Protein AF-A0A8X7SWM0-F1 (afdb_monomer_lite)

Foldseek 3Di:
DDDDDDDDDDDDDDDDPDDDPDDDDDPPPPPDDPPPPPPPPPVVLVDQPQCPPPPDDNVRSVVVSVVVVVVVVVVVVVVVVCVVVPVVVVVVVVVVVVVVVVVVVVVVVVVVVVVVVVVVVVVVVVVVVVVVVVVVPDDPPPPPDDD

pLDDT: mean 73.46, std 21.77, range [34.53, 98.06]

Radius of gyration: 40.79 Å; chains: 1; bounding box: 104×59×108 Å

Sequence (147 aa):
MSSDGAALLSASSSGRYSHHDAAAGAGAGREDDEIANFDTADEGALSNPYANHPQLSQTEAALLFEYHKLATTMKRIQEISYSLASPTTHTALLHSIRVLERKMGLVLTLFKASVWALLVERQDAAEAEAAAAAASSYIPAQHAGLV

Structure (mmCIF, N/CA/C/O backbone):
data_AF-A0A8X7SWM0-F1
#
_entry.id   AF-A0A8X7SWM0-F1
#
loop_
_atom_site.group_PDB
_atom_site.id
_atom_site.type_symbol
_atom_site.label_atom_id
_atom_site.label_alt_id
_atom_site.label_comp_id
_atom_site.label_asym_id
_atom_site.label_entity_id
_atom_site.label_seq_id
_atom_site.pdbx_PDB_ins_code
_atom_site.Cartn_x
_atom_site.Cartn_y
_atom_site.Cartn_z
_atom_site.occupancy
_atom_site.B_iso_or_equiv
_atom_site.auth_seq_id
_atom_site.auth_comp_id
_atom_site.auth_asym_id
_atom_site.auth_atom_id
_atom_site.pdbx_PDB_model_num
ATOM 1 N N . MET A 1 1 ? -44.445 -13.939 -32.348 1.00 40.28 1 MET A N 1
ATOM 2 C CA . MET A 1 1 ? -43.679 -14.031 -33.609 1.00 40.28 1 MET A CA 1
ATOM 3 C C . MET A 1 1 ? -43.055 -12.661 -33.798 1.00 40.28 1 MET A C 1
ATOM 5 O O . MET A 1 1 ? -43.797 -11.698 -33.890 1.00 40.28 1 MET A O 1
ATOM 9 N N . SER A 1 2 ? -41.793 -12.526 -33.389 1.00 39.53 2 SER A N 1
ATOM 10 C CA . SER A 1 2 ? -40.642 -12.540 -34.315 1.00 39.53 2 SER A CA 1
ATOM 11 C C . SER A 1 2 ? -40.661 -11.286 -35.187 1.00 39.53 2 SER A C 1
ATOM 13 O O . SER A 1 2 ? -41.622 -11.083 -35.916 1.00 39.53 2 SER A O 1
ATOM 15 N N . SER A 1 3 ? -39.730 -10.344 -34.992 1.00 45.59 3 SER A N 1
ATOM 16 C CA . SER A 1 3 ? -38.387 -10.355 -35.618 1.00 45.59 3 SER A CA 1
ATOM 17 C C . SER A 1 3 ? -38.529 -10.476 -37.142 1.00 45.59 3 SER A C 1
ATOM 19 O O . SER A 1 3 ? -39.207 -11.370 -37.623 1.00 45.59 3 SER A O 1
ATOM 21 N N . ASP A 1 4 ? -37.915 -9.688 -38.000 1.00 45.84 4 ASP A N 1
ATOM 22 C CA . ASP A 1 4 ? -36.695 -8.904 -37.924 1.00 45.84 4 ASP A CA 1
ATOM 23 C C . ASP A 1 4 ? -36.580 -8.201 -39.292 1.00 45.84 4 ASP A C 1
ATOM 25 O O . ASP A 1 4 ? -37.264 -8.594 -40.242 1.00 45.84 4 ASP A O 1
ATOM 29 N N . GLY A 1 5 ? -35.651 -7.261 -39.432 1.00 42.66 5 GLY A N 1
ATOM 30 C CA . GLY A 1 5 ? -35.091 -6.949 -40.749 1.00 42.66 5 GLY A CA 1
ATOM 31 C C . GLY A 1 5 ? -35.338 -5.535 -41.259 1.00 42.66 5 GLY A C 1
ATOM 32 O O . GLY A 1 5 ? -36.319 -5.262 -41.939 1.00 42.66 5 GLY A O 1
ATOM 33 N N . ALA A 1 6 ? -34.362 -4.663 -41.013 1.00 45.22 6 ALA A N 1
ATOM 34 C CA . ALA A 1 6 ? -33.541 -4.096 -42.086 1.00 45.22 6 ALA A CA 1
ATOM 35 C C . ALA A 1 6 ? -32.520 -3.131 -41.472 1.00 45.22 6 ALA A C 1
ATOM 37 O O . ALA A 1 6 ? -32.713 -1.919 -41.420 1.00 45.22 6 ALA A O 1
ATOM 38 N N . ALA A 1 7 ? -31.403 -3.691 -41.013 1.00 49.09 7 ALA A N 1
ATOM 39 C CA . ALA A 1 7 ? -30.161 -2.945 -40.966 1.00 49.09 7 ALA A CA 1
ATOM 40 C C . ALA A 1 7 ? -29.705 -2.710 -42.409 1.00 49.09 7 ALA A C 1
ATOM 42 O O . ALA A 1 7 ? -29.437 -3.680 -43.110 1.00 49.09 7 ALA A O 1
ATOM 43 N N . LEU A 1 8 ? -29.572 -1.454 -42.834 1.00 46.16 8 LEU A N 1
ATOM 44 C CA . LEU A 1 8 ? -28.585 -1.084 -43.843 1.00 46.16 8 LEU A CA 1
ATOM 45 C C . LEU A 1 8 ? -27.952 0.266 -43.507 1.00 46.16 8 LEU A C 1
ATOM 47 O O . LEU A 1 8 ? -28.588 1.214 -43.056 1.00 46.16 8 LEU A O 1
ATOM 51 N N . LEU A 1 9 ? -26.641 0.244 -43.692 1.00 44.88 9 LEU A N 1
ATOM 52 C CA . LEU A 1 9 ? -25.610 1.185 -43.316 1.00 44.88 9 LEU A CA 1
ATOM 53 C C . LEU A 1 9 ? -25.790 2.577 -43.938 1.00 44.88 9 LEU A C 1
ATOM 55 O O . LEU A 1 9 ? -26.084 2.701 -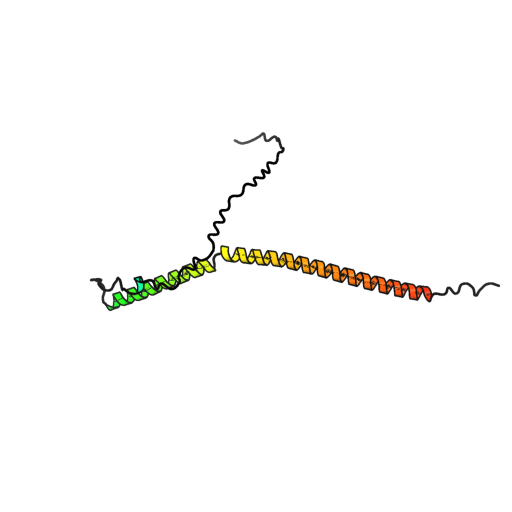45.122 1.00 44.88 9 LEU A O 1
ATOM 59 N N . SER A 1 10 ? -25.362 3.601 -43.201 1.00 41.50 10 SER A N 1
ATOM 60 C CA . SER A 1 10 ? -24.477 4.610 -43.785 1.00 41.50 10 SER A CA 1
ATOM 61 C C . SER A 1 10 ? -23.476 5.072 -42.739 1.00 41.50 10 SER A C 1
ATOM 63 O O . SER A 1 10 ? -23.818 5.699 -41.739 1.00 41.50 10 SER A O 1
ATOM 65 N N . ALA A 1 11 ? -22.222 4.724 -42.992 1.00 42.91 11 ALA A N 1
ATOM 66 C CA . ALA A 1 11 ? -21.065 5.285 -42.333 1.00 42.91 11 ALA A CA 1
ATOM 67 C C . ALA A 1 11 ? -20.892 6.771 -42.694 1.00 42.91 11 ALA A C 1
ATOM 69 O O . ALA A 1 11 ? -21.376 7.232 -43.726 1.00 42.91 11 ALA A O 1
ATOM 70 N N . SER A 1 12 ? -20.086 7.451 -41.878 1.00 34.53 12 SER A N 1
ATOM 71 C CA . SER A 1 12 ? -18.970 8.304 -42.311 1.00 34.53 12 SER A CA 1
ATOM 72 C C . SER A 1 12 ? -18.958 9.704 -41.702 1.00 34.53 12 SER A C 1
ATOM 74 O O . SER A 1 12 ? -19.814 10.541 -41.960 1.00 34.53 12 SER A O 1
ATOM 76 N N . SER A 1 13 ? -17.853 9.932 -40.985 1.00 42.75 13 SER A N 1
ATOM 77 C CA . SER A 1 13 ? -17.074 11.170 -40.910 1.00 42.75 13 SER A CA 1
ATOM 78 C C . SER A 1 13 ? -17.758 12.434 -40.395 1.00 42.75 13 SER A C 1
ATOM 80 O O . SER A 1 13 ? -18.522 13.081 -41.098 1.00 42.75 13 SER A O 1
ATOM 82 N N . SER A 1 14 ? -17.285 12.931 -39.256 1.00 38.66 14 SER A N 1
ATOM 83 C CA . SER A 1 14 ? -16.334 14.050 -39.294 1.00 38.66 14 SER A CA 1
ATOM 84 C C . SER A 1 14 ? -15.928 14.419 -37.874 1.00 38.66 14 SER A C 1
ATOM 86 O O . SER A 1 14 ? -16.773 14.624 -37.003 1.00 38.66 14 SER A O 1
ATOM 88 N N . GLY A 1 15 ? -14.617 14.497 -37.655 1.00 42.97 15 GLY A N 1
ATOM 89 C CA . GLY A 1 15 ? -14.026 14.904 -36.393 1.00 42.97 15 GLY A CA 1
ATOM 90 C C . GLY A 1 15 ? -14.492 16.288 -35.950 1.00 42.97 15 GLY A C 1
ATOM 91 O O . GLY A 1 15 ? -14.761 17.179 -36.758 1.00 42.97 15 GLY A O 1
ATOM 92 N N . ARG A 1 16 ? -14.555 16.459 -34.632 1.00 35.78 16 ARG A N 1
ATOM 93 C CA . ARG A 1 16 ? -14.683 17.761 -33.987 1.00 35.78 16 ARG A CA 1
ATOM 94 C C . ARG A 1 16 ? -13.730 17.783 -32.795 1.00 35.78 16 ARG A C 1
ATOM 96 O O . ARG A 1 16 ? -14.129 17.635 -31.648 1.00 35.78 16 ARG A O 1
ATOM 103 N N . TYR A 1 17 ? -12.439 17.888 -33.105 1.00 34.84 17 TYR A N 1
ATOM 104 C CA . TYR A 1 17 ? -11.452 18.375 -32.149 1.00 34.84 17 TYR A CA 1
ATOM 105 C C . TYR A 1 17 ? -11.648 19.887 -32.057 1.00 34.84 17 TYR A C 1
ATOM 107 O O . TYR A 1 17 ? -11.220 20.626 -32.940 1.00 34.84 17 TYR A O 1
ATOM 115 N N . SER A 1 18 ? -12.349 20.335 -31.022 1.00 42.78 18 SER A N 1
ATOM 116 C C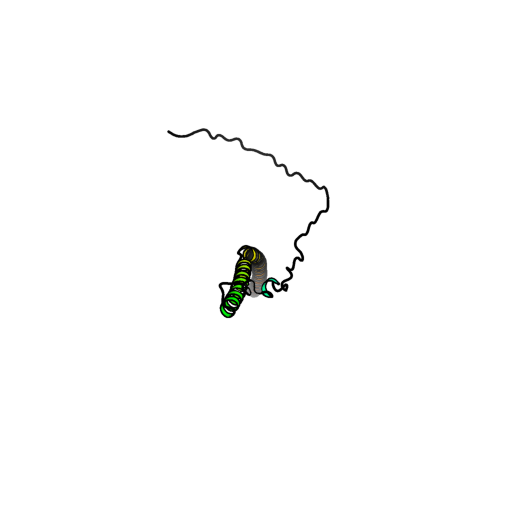A . SER A 1 18 ? -12.404 21.751 -30.674 1.00 42.78 18 SER A CA 1
ATOM 117 C C . SER A 1 18 ? -11.290 22.032 -29.673 1.00 42.78 18 SER A C 1
ATOM 119 O O . SER A 1 18 ? -11.392 21.661 -28.506 1.00 42.78 18 SER A O 1
ATOM 121 N N . HIS A 1 19 ? -10.223 22.674 -30.150 1.00 36.25 19 HIS A N 1
ATOM 122 C CA . HIS A 1 19 ? -9.311 23.438 -29.305 1.00 36.25 19 HIS A CA 1
ATOM 123 C C . HIS A 1 19 ? -10.115 24.588 -28.690 1.00 36.25 19 HIS A C 1
ATOM 125 O O . HIS A 1 19 ? -10.703 25.388 -29.418 1.00 36.25 19 HIS A O 1
ATOM 131 N N . HIS A 1 20 ? -10.132 24.679 -27.366 1.00 36.00 20 HIS A N 1
ATOM 132 C CA . HIS A 1 20 ? -10.422 25.927 -26.677 1.00 36.00 20 HIS A CA 1
ATOM 133 C C . HIS A 1 20 ? -9.311 26.153 -25.660 1.00 36.00 20 HIS A C 1
ATOM 135 O O . HIS A 1 20 ? -9.366 25.676 -24.531 1.00 36.00 20 HIS A O 1
ATOM 141 N N . ASP A 1 21 ? -8.294 26.886 -26.103 1.00 39.06 21 ASP A N 1
ATOM 142 C CA . ASP A 1 21 ? -7.463 27.664 -25.202 1.00 39.06 21 ASP A CA 1
ATOM 143 C C . ASP A 1 21 ? -8.283 28.878 -24.761 1.00 39.06 21 ASP A C 1
ATOM 145 O O . ASP A 1 21 ? -8.573 29.780 -25.547 1.00 39.06 21 ASP A O 1
ATOM 149 N N . ALA A 1 22 ? -8.690 28.877 -23.496 1.00 40.88 22 ALA A N 1
ATOM 150 C CA . ALA A 1 22 ? -9.048 30.079 -22.761 1.00 40.88 22 ALA A CA 1
ATOM 151 C C . ALA A 1 22 ? -8.760 29.820 -21.282 1.00 40.88 22 ALA A C 1
ATOM 153 O O . ALA A 1 22 ? -9.480 29.105 -20.589 1.00 40.88 22 ALA A O 1
ATOM 154 N N . ALA A 1 23 ? -7.641 30.381 -20.837 1.00 43.59 23 ALA A N 1
ATOM 155 C CA . ALA A 1 23 ? -7.179 30.374 -19.467 1.00 43.59 23 ALA A CA 1
ATOM 156 C C . ALA A 1 23 ? -8.225 30.955 -18.501 1.00 43.59 23 ALA A C 1
ATOM 158 O O . ALA A 1 23 ? -8.674 32.087 -18.663 1.00 43.59 23 ALA A O 1
ATOM 159 N N . ALA A 1 24 ? -8.519 30.208 -17.441 1.00 39.62 24 ALA A N 1
ATOM 160 C CA . ALA A 1 24 ? -8.948 30.750 -16.160 1.00 39.62 24 ALA A CA 1
ATOM 161 C C . ALA A 1 24 ? -8.435 29.802 -15.073 1.00 39.62 24 ALA A C 1
ATOM 163 O O . ALA A 1 24 ? -8.904 28.674 -14.931 1.00 39.62 24 ALA A O 1
ATOM 164 N N . GLY A 1 25 ? -7.398 30.242 -14.361 1.00 43.53 25 GLY A N 1
ATOM 165 C CA . GLY A 1 25 ? -6.835 29.516 -13.236 1.00 43.53 25 GLY A CA 1
ATOM 166 C C . GLY A 1 25 ? -7.879 29.325 -12.142 1.00 43.53 25 GLY A C 1
ATOM 167 O O . GLY A 1 25 ? -8.327 30.285 -11.526 1.00 43.53 25 GLY A O 1
ATOM 168 N N . ALA A 1 26 ? -8.229 28.073 -11.890 1.00 39.50 26 ALA A N 1
ATOM 169 C CA . ALA A 1 26 ? -8.837 27.622 -10.650 1.00 39.50 26 ALA A CA 1
ATOM 170 C C . ALA A 1 26 ? -8.306 26.212 -10.381 1.00 39.50 26 ALA A C 1
ATOM 172 O O . ALA A 1 26 ? -9.011 25.214 -10.496 1.00 39.50 26 ALA A O 1
ATOM 173 N N . GLY A 1 27 ? -7.008 26.140 -10.080 1.00 37.34 27 GLY A N 1
ATOM 174 C CA . GLY A 1 27 ? -6.426 24.977 -9.430 1.00 37.34 27 GLY A CA 1
ATOM 175 C C . GLY A 1 27 ? -6.999 24.884 -8.024 1.00 37.34 27 GLY A C 1
ATOM 176 O O . GLY A 1 27 ? -6.388 25.353 -7.072 1.00 37.34 27 GLY A O 1
ATOM 177 N N . ALA A 1 28 ? -8.191 24.310 -7.895 1.00 40.72 28 ALA A N 1
ATOM 178 C CA . ALA A 1 28 ? -8.678 23.806 -6.623 1.00 40.72 28 ALA A CA 1
ATOM 179 C C . ALA A 1 28 ? -8.001 22.451 -6.380 1.00 40.72 28 ALA A C 1
ATOM 181 O O . ALA A 1 28 ? -8.624 21.397 -6.483 1.00 40.72 28 ALA A O 1
ATOM 182 N N . GLY A 1 29 ? -6.695 22.496 -6.104 1.00 39.81 29 GLY A N 1
ATOM 183 C CA . GLY A 1 29 ? -6.019 21.428 -5.385 1.00 39.81 29 GLY A CA 1
ATOM 184 C C . GLY A 1 29 ? -6.651 21.360 -4.001 1.00 39.81 29 GLY A C 1
ATOM 185 O O . GLY A 1 29 ? -6.323 22.150 -3.122 1.00 39.81 29 GLY A O 1
ATOM 186 N N . ARG A 1 30 ? -7.643 20.486 -3.849 1.00 49.53 30 ARG A N 1
ATOM 187 C CA . ARG A 1 30 ? -8.267 20.150 -2.567 1.00 49.53 30 ARG A CA 1
ATOM 188 C C . ARG A 1 30 ? -7.859 18.727 -2.211 1.00 49.53 30 ARG A C 1
ATOM 190 O O . ARG A 1 30 ? -8.707 17.860 -2.052 1.00 49.53 30 ARG A O 1
ATOM 197 N N . GLU A 1 31 ? -6.557 18.487 -2.164 1.00 51.81 31 GLU A N 1
ATOM 198 C CA . GLU A 1 31 ? -5.999 17.174 -1.841 1.00 51.81 31 GLU A CA 1
ATOM 199 C C . GLU A 1 31 ? -4.719 17.289 -1.015 1.00 51.81 31 GLU A C 1
ATOM 201 O O . GLU A 1 31 ? -3.867 16.435 -1.137 1.00 51.81 31 GLU A O 1
ATOM 206 N N . ASP A 1 32 ? -4.572 18.299 -0.155 1.00 45.28 32 ASP A N 1
ATOM 207 C CA . ASP A 1 32 ? -3.483 18.304 0.823 1.00 45.28 32 ASP A CA 1
ATOM 208 C C . ASP A 1 32 ? -3.989 18.859 2.167 1.00 45.28 32 ASP A C 1
ATOM 210 O O . ASP A 1 32 ? -4.608 19.922 2.233 1.00 45.28 32 ASP A O 1
ATOM 214 N N . ASP A 1 33 ? -3.723 18.086 3.222 1.00 47.16 33 ASP A N 1
ATOM 215 C CA . ASP A 1 33 ? -3.722 18.466 4.640 1.00 47.16 33 ASP A CA 1
ATOM 216 C C . ASP A 1 33 ? -5.043 18.575 5.422 1.00 47.16 33 ASP A C 1
ATOM 218 O O . ASP A 1 33 ? -5.166 19.390 6.334 1.00 47.16 33 ASP A O 1
ATOM 222 N N . GLU A 1 34 ? -5.983 17.646 5.223 1.00 48.62 34 GLU A N 1
ATOM 223 C CA . GLU A 1 34 ? -6.823 17.210 6.355 1.00 48.62 34 GLU A CA 1
ATOM 224 C C . GLU A 1 34 ? -6.223 15.937 6.954 1.00 48.62 34 GLU A C 1
ATOM 226 O O . GLU A 1 34 ? -6.750 14.830 6.843 1.00 48.62 34 GLU A O 1
ATOM 231 N N . ILE A 1 35 ? -5.053 16.098 7.578 1.00 49.91 35 ILE A N 1
ATOM 232 C CA . ILE A 1 35 ? -4.537 15.117 8.527 1.00 49.91 35 ILE A CA 1
ATOM 233 C C . ILE A 1 35 ? -5.531 15.146 9.686 1.00 49.91 35 ILE A C 1
ATOM 235 O O . ILE A 1 35 ? -5.436 15.996 10.570 1.00 49.91 35 ILE A O 1
ATOM 239 N N . ALA A 1 36 ? -6.556 14.295 9.611 1.00 55.03 36 ALA A N 1
ATOM 240 C CA . ALA A 1 36 ? -7.586 14.184 10.627 1.00 55.03 36 ALA A CA 1
ATOM 241 C C . ALA A 1 36 ? -6.896 14.082 11.988 1.00 55.03 36 ALA A C 1
ATOM 243 O O . ALA A 1 36 ? -6.173 13.118 12.251 1.00 55.03 36 ALA A O 1
ATOM 244 N N . ASN A 1 37 ? -7.070 15.128 12.797 1.00 50.53 37 ASN A N 1
ATOM 245 C CA . ASN A 1 37 ? -6.524 15.250 14.136 1.00 50.53 37 ASN A CA 1
ATOM 246 C C . ASN A 1 37 ? -6.843 13.963 14.910 1.00 50.53 37 ASN A C 1
ATOM 248 O O . ASN A 1 37 ? -7.984 13.716 15.293 1.00 50.53 37 ASN A O 1
ATOM 252 N N . PHE A 1 38 ? -5.841 13.096 15.054 1.00 52.12 38 PHE A N 1
ATOM 253 C CA . PHE A 1 38 ? -6.027 11.711 15.493 1.00 52.12 38 PHE A CA 1
ATOM 254 C C . PHE A 1 38 ? -6.127 11.590 17.022 1.00 52.12 38 PHE A C 1
ATOM 256 O O . PHE A 1 38 ? -6.345 10.486 17.533 1.00 52.12 38 PHE A O 1
ATOM 263 N N . ASP A 1 39 ? -5.987 12.722 17.723 1.00 49.81 39 ASP A N 1
ATOM 264 C CA . ASP A 1 39 ? -5.786 12.830 19.169 1.00 49.81 39 ASP A CA 1
ATOM 265 C C . ASP A 1 39 ? -6.880 13.618 19.907 1.00 49.81 39 ASP A C 1
ATOM 267 O O . ASP A 1 39 ? -6.666 14.156 20.989 1.00 49.81 39 ASP A O 1
ATOM 271 N N . THR A 1 40 ? -8.102 13.669 19.384 1.00 51.53 40 THR A N 1
ATOM 272 C CA . THR A 1 40 ? -9.232 13.912 20.285 1.00 51.53 40 THR A CA 1
ATOM 273 C C . THR A 1 40 ? -9.702 12.556 20.761 1.00 51.53 40 THR A C 1
ATOM 275 O O . THR A 1 40 ? -10.501 11.891 20.096 1.00 51.53 40 THR A O 1
ATOM 278 N N . ALA A 1 41 ? -9.146 12.115 21.892 1.00 53.59 41 ALA A N 1
ATOM 279 C CA . ALA A 1 41 ? -9.846 11.193 22.768 1.00 53.59 41 ALA A CA 1
ATOM 280 C C . ALA A 1 41 ? -11.312 11.633 22.791 1.00 53.59 41 ALA A C 1
ATOM 282 O O . ALA A 1 41 ? -11.610 12.759 23.180 1.00 53.59 41 ALA A O 1
ATOM 283 N N . ASP A 1 42 ? -12.180 10.788 22.242 1.00 58.69 42 ASP A N 1
ATOM 284 C CA . ASP A 1 42 ? -13.622 10.975 22.234 1.00 58.69 42 ASP A CA 1
ATOM 285 C C . ASP A 1 42 ? -14.039 11.397 23.648 1.00 58.69 42 ASP A C 1
ATOM 287 O O . ASP A 1 42 ? -13.960 10.592 24.572 1.00 58.69 42 ASP A O 1
ATOM 291 N N . GLU A 1 43 ? -14.383 12.671 23.863 1.00 54.22 43 GLU A N 1
ATOM 292 C CA . GLU A 1 43 ? -14.727 13.184 25.199 1.00 54.22 43 GLU A CA 1
ATOM 293 C C . GLU A 1 43 ? -15.969 12.478 25.775 1.00 54.22 43 GLU A C 1
ATOM 295 O O . GLU A 1 43 ? -16.192 12.497 26.988 1.00 54.22 43 GLU A O 1
ATOM 300 N N . GLY A 1 44 ? -16.724 11.749 24.940 1.00 52.84 44 GLY A N 1
ATOM 301 C CA . GLY A 1 44 ? -17.734 10.780 25.372 1.00 52.84 44 GLY A CA 1
ATOM 302 C C . GLY A 1 44 ? -17.181 9.630 26.230 1.00 52.84 44 GLY A C 1
ATOM 303 O O . GLY A 1 44 ? -17.935 8.993 26.963 1.00 52.84 44 GLY A O 1
ATOM 304 N N . ALA A 1 45 ? -15.866 9.399 26.217 1.00 55.25 45 ALA A N 1
ATOM 305 C CA . ALA A 1 45 ? -15.163 8.407 27.028 1.00 55.25 45 ALA A CA 1
ATOM 306 C C . ALA A 1 45 ? -14.763 8.904 28.431 1.00 55.25 45 ALA A C 1
ATOM 308 O O . ALA A 1 45 ? -14.192 8.126 29.199 1.00 55.25 45 ALA A O 1
ATOM 309 N N . LEU A 1 46 ? -15.043 10.164 28.791 1.00 62.56 46 LEU A N 1
ATOM 310 C CA . LEU A 1 46 ? -14.729 10.707 30.122 1.00 62.56 46 LEU A CA 1
ATOM 311 C C . LEU A 1 46 ? -15.910 10.636 31.099 1.00 62.56 46 LEU A C 1
ATOM 313 O O . LEU A 1 46 ? -15.700 10.639 32.311 1.00 62.56 46 LEU A O 1
ATOM 317 N N . SER A 1 47 ? -17.142 10.537 30.593 1.00 78.00 47 SER A N 1
ATOM 318 C CA . SER A 1 47 ? -18.354 10.531 31.415 1.00 78.00 47 SER A CA 1
ATOM 319 C C . SER A 1 47 ? -19.174 9.275 31.163 1.00 78.00 47 SER A C 1
ATOM 321 O O . SER A 1 47 ? -19.626 9.033 30.049 1.00 78.00 47 SER A O 1
ATOM 323 N N . ASN A 1 48 ? -19.369 8.465 32.205 1.00 80.62 48 ASN A N 1
ATOM 324 C CA . ASN A 1 48 ? -20.145 7.234 32.110 1.00 80.62 48 ASN A CA 1
ATOM 325 C C . ASN A 1 48 ? -21.652 7.554 31.972 1.00 80.62 48 ASN A C 1
ATOM 327 O O . ASN A 1 48 ? -22.271 7.960 32.962 1.00 80.62 48 ASN A O 1
ATOM 331 N N . PRO A 1 49 ? -22.286 7.313 30.804 1.00 82.75 49 PRO A N 1
ATOM 332 C CA . PRO A 1 49 ? -23.706 7.605 30.591 1.00 82.75 49 PRO A CA 1
ATOM 333 C C . PRO A 1 49 ? -24.631 6.698 31.419 1.00 82.75 49 PRO A C 1
ATOM 335 O O . PRO A 1 49 ? -25.807 7.008 31.602 1.00 82.75 49 PRO A O 1
ATOM 338 N N . TYR A 1 50 ? -24.106 5.593 31.951 1.00 82.00 50 TYR A N 1
ATOM 339 C CA . TYR A 1 50 ? -24.840 4.630 32.768 1.00 82.00 50 TYR A CA 1
ATOM 340 C C . TYR A 1 50 ? -24.734 4.912 34.276 1.00 82.00 50 TYR A C 1
ATOM 342 O O . TYR A 1 50 ? -25.388 4.230 35.061 1.00 82.00 50 TYR A O 1
ATOM 350 N N . ALA A 1 51 ? -23.960 5.921 34.701 1.00 79.62 51 ALA A N 1
ATOM 351 C CA . ALA A 1 51 ? -23.637 6.166 36.113 1.00 79.62 51 ALA A CA 1
ATOM 352 C C . ALA A 1 51 ? -24.852 6.440 37.022 1.00 79.62 51 ALA A C 1
ATOM 354 O O . ALA A 1 51 ? -24.807 6.110 38.202 1.00 79.62 51 ALA A O 1
ATOM 355 N N . ASN A 1 52 ? -25.933 7.018 36.485 1.00 79.00 52 ASN A N 1
ATOM 356 C CA . ASN A 1 52 ? -27.124 7.416 37.252 1.00 79.00 52 ASN A CA 1
ATOM 357 C C . ASN A 1 52 ? -28.367 6.573 36.921 1.00 79.00 52 ASN A C 1
ATOM 359 O O . ASN A 1 52 ? -29.496 7.015 37.139 1.00 79.00 52 ASN A O 1
ATOM 363 N N . HIS A 1 53 ? -28.193 5.389 36.334 1.00 81.50 53 HIS A N 1
ATOM 364 C CA . HIS A 1 53 ? -29.329 4.603 35.870 1.00 81.50 53 HIS A CA 1
ATOM 365 C C . HIS A 1 53 ? -30.025 3.874 37.042 1.00 81.50 53 HIS A C 1
ATOM 367 O O . HIS A 1 53 ? -29.400 3.041 37.695 1.00 81.50 53 HIS A O 1
ATOM 373 N N . PRO A 1 54 ? -31.329 4.108 37.292 1.00 81.94 54 PRO A N 1
ATOM 374 C CA . PRO A 1 54 ? -32.020 3.654 38.507 1.00 81.94 54 PRO A C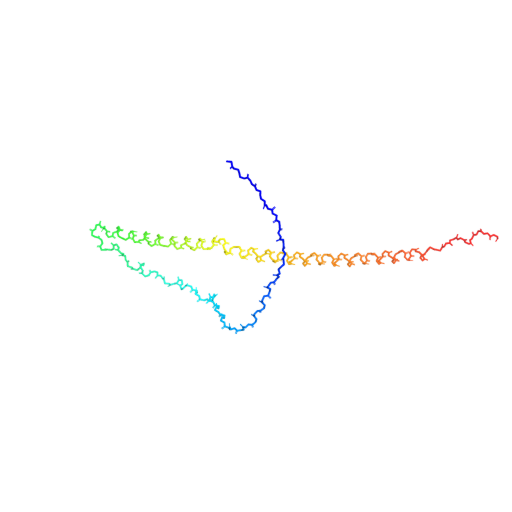A 1
ATOM 375 C C . PRO A 1 54 ? -32.226 2.134 38.605 1.00 81.94 54 PRO A C 1
ATOM 377 O O . PRO A 1 54 ? -32.622 1.637 39.654 1.00 81.94 54 PRO A O 1
ATOM 380 N N . GLN A 1 55 ? -31.992 1.397 37.517 1.00 85.69 55 GLN A N 1
ATOM 381 C CA . GLN A 1 55 ? -32.129 -0.065 37.458 1.00 85.69 55 GLN A CA 1
ATOM 382 C C . GLN A 1 55 ? -30.786 -0.808 37.408 1.00 85.69 55 GLN A C 1
ATOM 384 O O . GLN A 1 55 ? -30.789 -2.031 37.335 1.00 85.69 55 GLN A O 1
ATOM 389 N N . LEU A 1 56 ? -29.656 -0.092 37.392 1.00 84.44 56 LEU A N 1
ATOM 390 C CA . LEU A 1 56 ? -28.324 -0.693 37.289 1.00 84.44 56 LEU A CA 1
ATOM 391 C C . LEU A 1 56 ? -27.585 -0.540 38.614 1.00 84.44 56 LEU A C 1
ATOM 393 O O . LEU A 1 56 ? -27.613 0.525 39.235 1.00 84.44 56 LEU A O 1
ATOM 397 N N . SER A 1 57 ? -26.890 -1.593 39.036 1.00 87.50 57 SER A N 1
ATOM 398 C CA . SER A 1 57 ? -25.937 -1.458 40.136 1.00 87.50 57 SER A CA 1
ATOM 399 C C . SER A 1 57 ? -24.722 -0.633 39.690 1.00 87.50 57 SER A C 1
ATOM 401 O O . SER A 1 57 ? -24.381 -0.569 38.506 1.00 87.50 57 SER A O 1
ATOM 403 N N . GLN A 1 58 ? -24.028 0.001 40.640 1.00 84.88 58 GLN A N 1
ATOM 404 C CA . GLN A 1 58 ? -22.853 0.830 40.338 1.00 84.88 58 GLN A CA 1
ATOM 405 C C . GLN A 1 58 ? -21.757 0.043 39.595 1.00 84.88 58 GLN A C 1
ATOM 407 O O . GLN A 1 58 ? -21.077 0.583 38.722 1.00 84.88 58 GLN A O 1
ATOM 412 N N . THR A 1 59 ? -21.608 -1.248 39.906 1.00 87.81 59 THR A N 1
ATOM 413 C CA . THR A 1 59 ? -20.652 -2.143 39.243 1.00 87.81 59 THR A CA 1
ATOM 414 C C . THR A 1 59 ? -21.090 -2.511 37.828 1.00 87.81 59 THR A C 1
ATOM 416 O O . THR A 1 59 ? -20.259 -2.531 36.924 1.00 87.81 59 THR A O 1
ATOM 419 N N . GLU A 1 60 ? -22.384 -2.749 37.597 1.00 90.44 60 GLU A N 1
ATOM 420 C CA . GLU A 1 60 ? -22.922 -3.006 36.252 1.00 90.44 60 GLU A CA 1
ATOM 421 C C . GLU A 1 60 ? -22.774 -1.789 35.337 1.00 90.44 60 GLU A C 1
ATOM 423 O O . GLU A 1 60 ? -22.341 -1.927 34.193 1.00 90.44 60 GLU A O 1
ATOM 428 N N . ALA A 1 61 ? -23.059 -0.590 35.849 1.00 89.06 61 ALA A N 1
ATOM 429 C CA . ALA A 1 61 ? -22.877 0.655 35.109 1.00 89.06 61 ALA A CA 1
ATOM 430 C C . ALA A 1 61 ? -21.410 0.885 34.705 1.00 89.06 61 ALA A C 1
ATOM 432 O O . ALA A 1 61 ? -21.142 1.373 33.606 1.00 89.06 61 ALA A O 1
ATOM 433 N N . ALA A 1 62 ? -20.452 0.529 35.567 1.00 87.19 62 ALA A N 1
ATOM 434 C CA . ALA A 1 62 ? -19.026 0.607 35.251 1.00 87.19 62 ALA A CA 1
ATOM 435 C C . ALA A 1 62 ? -18.609 -0.428 34.191 1.00 87.19 62 ALA A C 1
ATOM 437 O O . ALA A 1 62 ? -17.892 -0.092 33.251 1.00 87.19 62 ALA A O 1
ATOM 438 N N . LEU A 1 63 ? -19.101 -1.668 34.293 1.00 91.88 63 LEU A N 1
ATOM 439 C CA . LEU A 1 63 ? -18.819 -2.716 33.307 1.00 91.88 63 LEU A CA 1
ATOM 440 C C . LEU A 1 63 ? -19.355 -2.353 31.920 1.00 91.88 63 LEU A C 1
ATOM 442 O O . LEU A 1 63 ? -18.625 -2.459 30.937 1.00 91.88 63 LEU A O 1
ATOM 446 N N . LEU A 1 64 ? -20.605 -1.893 31.828 1.00 90.69 64 LEU A N 1
ATOM 447 C CA . LEU A 1 64 ? -21.209 -1.481 30.557 1.00 90.69 64 LEU A CA 1
ATOM 448 C C . LEU A 1 64 ? -20.441 -0.334 29.899 1.00 90.69 64 LEU A C 1
ATOM 450 O O . LEU A 1 64 ? -20.295 -0.314 28.677 1.00 90.69 64 LEU A O 1
ATOM 454 N N . PHE A 1 65 ? -19.908 0.586 30.699 1.00 90.00 65 PHE A N 1
ATOM 455 C CA . PHE A 1 65 ? -19.067 1.662 30.196 1.00 90.00 65 PHE A CA 1
ATOM 456 C C . PHE A 1 65 ? -17.747 1.156 29.608 1.00 90.00 65 PHE A C 1
ATOM 458 O O . PHE A 1 65 ? -17.366 1.565 28.512 1.00 90.00 65 PHE A O 1
ATOM 465 N N . GLU A 1 66 ? -17.074 0.217 30.276 1.00 89.56 66 GLU A N 1
ATOM 466 C CA . GLU A 1 66 ? -15.853 -0.388 29.732 1.00 89.56 66 GLU A CA 1
ATOM 467 C C . GLU A 1 66 ? -16.130 -1.203 28.460 1.00 89.56 66 GLU A C 1
ATOM 469 O O . GLU A 1 66 ? -15.375 -1.111 27.489 1.00 89.56 66 GLU A O 1
ATOM 474 N N . TYR A 1 67 ? -17.255 -1.923 28.393 1.00 92.94 67 TYR A N 1
ATOM 475 C CA . TYR A 1 67 ? -17.675 -2.596 27.159 1.00 92.94 67 TYR A CA 1
ATOM 476 C C . TYR A 1 67 ? -18.001 -1.614 26.035 1.00 92.94 67 TYR A C 1
ATOM 478 O O . TYR A 1 67 ? -17.680 -1.887 24.879 1.00 92.94 67 TYR A O 1
ATOM 486 N N . HIS A 1 68 ? -18.604 -0.469 26.352 1.00 89.94 68 HIS A N 1
ATOM 487 C CA . HIS A 1 68 ? -18.856 0.581 25.374 1.00 89.94 68 HIS A CA 1
ATOM 488 C C . HIS A 1 68 ? -17.541 1.125 24.802 1.00 89.94 68 HIS A C 1
ATOM 490 O O . HIS A 1 68 ? -17.373 1.164 23.584 1.00 89.94 68 HIS A O 1
ATOM 496 N N . LYS A 1 69 ? -16.567 1.442 25.664 1.00 88.94 69 LYS A N 1
ATOM 497 C CA . LYS A 1 69 ? -15.222 1.872 25.249 1.00 88.94 69 LYS A CA 1
ATOM 498 C C . LYS A 1 69 ? -14.539 0.826 24.366 1.00 88.94 69 LYS A C 1
ATOM 500 O O . LYS A 1 69 ? -13.984 1.164 23.317 1.00 88.94 69 LYS A O 1
ATOM 505 N N . LEU A 1 70 ? -14.619 -0.453 24.737 1.00 92.56 70 LEU A N 1
ATOM 506 C CA . LEU A 1 70 ? -14.075 -1.543 23.926 1.00 92.56 70 LEU A CA 1
ATOM 507 C C . LEU A 1 70 ? -14.781 -1.664 22.567 1.00 92.56 70 LEU A C 1
ATOM 509 O O . LEU A 1 70 ? -14.130 -1.811 21.538 1.00 92.56 70 LEU A O 1
ATOM 513 N N . ALA A 1 71 ? -16.108 -1.575 22.531 1.00 90.94 71 ALA A N 1
ATOM 514 C CA . ALA A 1 71 ? -16.866 -1.656 21.287 1.00 90.94 71 ALA A CA 1
ATOM 515 C C . ALA A 1 71 ? -16.539 -0.486 20.345 1.00 90.94 71 ALA A C 1
ATOM 517 O O . ALA A 1 71 ? -16.385 -0.692 19.141 1.00 90.94 71 ALA A O 1
ATOM 518 N N . THR A 1 72 ? -16.390 0.727 20.879 1.00 89.50 72 THR A N 1
ATOM 519 C CA . THR A 1 72 ? -16.018 1.920 20.105 1.00 89.50 72 THR A CA 1
ATOM 520 C C . THR A 1 72 ? -14.597 1.807 19.560 1.00 89.50 72 THR A C 1
ATOM 522 O O . THR A 1 72 ? -14.373 2.031 18.370 1.00 89.50 72 THR A O 1
ATOM 525 N N . THR A 1 73 ? -13.636 1.372 20.380 1.00 90.06 73 THR A N 1
ATOM 526 C CA . THR A 1 73 ? -12.262 1.119 19.902 1.00 90.06 73 THR A CA 1
ATOM 527 C C . THR A 1 73 ? -12.212 0.007 18.854 1.00 90.06 73 THR A C 1
ATOM 529 O O . THR A 1 73 ? -11.536 0.160 17.839 1.00 90.06 73 THR A O 1
ATOM 532 N N . MET A 1 74 ? -12.981 -1.071 19.025 1.00 94.25 74 MET A N 1
ATOM 533 C CA . MET A 1 74 ? -13.075 -2.155 18.046 1.00 94.25 74 MET A CA 1
ATOM 534 C C . MET A 1 74 ? -13.660 -1.681 16.711 1.00 94.25 74 MET A C 1
ATOM 536 O O . MET A 1 74 ? -13.123 -2.020 15.658 1.00 94.25 74 MET A O 1
ATOM 540 N N . LYS A 1 75 ? -14.716 -0.856 16.731 1.00 92.44 75 LYS A N 1
ATOM 541 C CA . LYS A 1 75 ? -15.271 -0.240 15.513 1.00 92.44 75 LYS A CA 1
ATOM 542 C C . LYS A 1 75 ? -14.234 0.625 14.801 1.00 92.44 75 LYS A C 1
ATOM 544 O O . LYS A 1 75 ? -14.046 0.466 13.601 1.00 92.44 75 LYS A O 1
ATOM 549 N N . ARG A 1 76 ? -13.481 1.443 15.544 1.00 90.06 76 ARG A N 1
ATOM 550 C CA . ARG A 1 76 ? -12.386 2.250 14.982 1.00 90.06 76 ARG A CA 1
ATOM 551 C C . ARG A 1 76 ? -11.313 1.379 14.324 1.00 90.06 76 ARG A C 1
ATOM 553 O O . ARG A 1 76 ? -10.864 1.681 13.222 1.00 90.06 76 ARG A O 1
ATOM 560 N N . ILE A 1 77 ? -10.922 0.272 14.960 1.00 93.94 77 ILE A N 1
ATOM 561 C CA . ILE A 1 77 ? -9.971 -0.688 14.373 1.00 93.94 77 ILE A CA 1
ATOM 562 C C . ILE A 1 77 ? -10.531 -1.284 13.078 1.00 93.94 77 ILE A C 1
ATOM 564 O O . ILE A 1 77 ? -9.794 -1.409 12.100 1.00 93.94 77 ILE A O 1
ATOM 568 N N . GLN A 1 78 ? -11.817 -1.638 13.047 1.00 93.75 78 GLN A N 1
ATOM 569 C CA . GLN A 1 78 ? -12.468 -2.182 11.853 1.00 93.75 78 GLN A CA 1
ATOM 570 C C . GLN A 1 78 ? -12.511 -1.169 10.707 1.00 93.75 78 GLN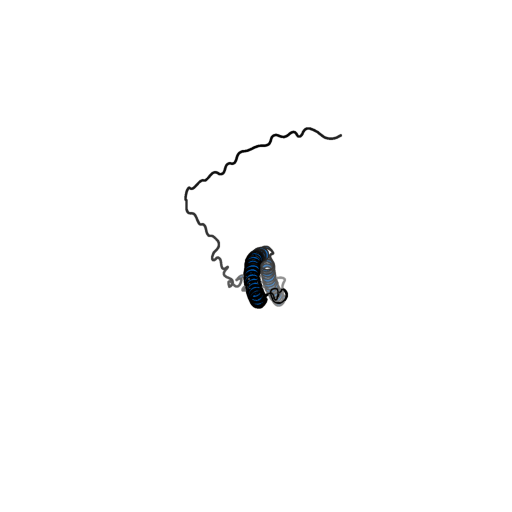 A C 1
ATOM 572 O O . GLN A 1 78 ? -12.157 -1.520 9.585 1.00 93.75 78 GLN A O 1
ATOM 577 N N . GLU A 1 79 ? -12.880 0.081 10.983 1.00 92.38 79 GLU A N 1
ATOM 578 C CA . GLU A 1 79 ? -12.914 1.164 9.993 1.00 92.38 79 GLU A CA 1
ATOM 579 C C . GLU A 1 79 ? -11.532 1.408 9.378 1.00 92.38 79 GLU A C 1
ATOM 581 O O . GLU A 1 79 ? -11.388 1.456 8.154 1.00 92.38 79 GLU A O 1
ATOM 586 N N . ILE A 1 80 ? -10.493 1.472 10.217 1.00 90.62 80 ILE A N 1
ATOM 587 C CA . ILE A 1 80 ? -9.108 1.622 9.759 1.00 90.62 80 ILE A CA 1
ATOM 588 C C . ILE A 1 80 ? -8.680 0.397 8.949 1.00 90.62 80 ILE A C 1
ATOM 590 O O . ILE A 1 80 ? -8.135 0.542 7.858 1.00 90.62 80 ILE A O 1
ATOM 594 N N . SER A 1 81 ? -8.954 -0.812 9.442 1.00 90.25 81 SER A N 1
ATOM 595 C CA . SER A 1 81 ? -8.583 -2.052 8.751 1.00 90.25 81 SER A CA 1
ATOM 596 C C . SER A 1 81 ? -9.243 -2.147 7.379 1.00 90.25 81 SER A C 1
ATOM 598 O O . SER A 1 81 ? -8.589 -2.530 6.414 1.00 90.25 81 SER A O 1
ATOM 600 N N . TYR A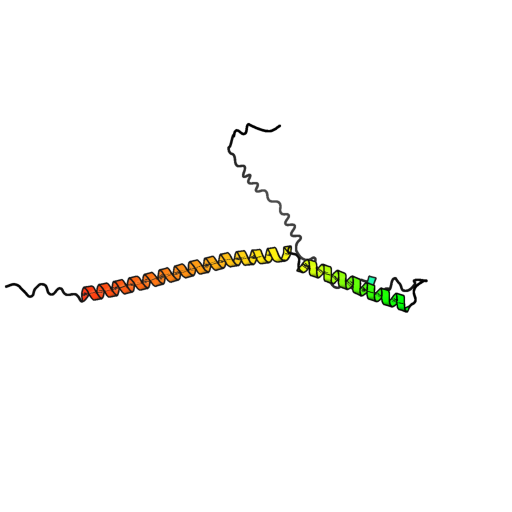 1 82 ? -10.513 -1.754 7.269 1.00 90.31 82 TYR A N 1
ATOM 601 C CA . TYR A 1 82 ? -11.235 -1.726 6.001 1.00 90.31 82 TYR A CA 1
ATOM 602 C C . TYR A 1 82 ? -10.668 -0.674 5.043 1.00 90.31 82 TYR A C 1
ATOM 604 O O . TYR A 1 82 ? -10.482 -0.959 3.863 1.00 90.31 82 TYR A O 1
ATOM 612 N N . SER A 1 83 ? -10.328 0.515 5.549 1.00 85.88 83 SER A N 1
ATOM 613 C CA . SER A 1 83 ? -9.671 1.565 4.763 1.00 85.88 83 SER A CA 1
ATOM 614 C C . SER A 1 83 ? -8.307 1.110 4.223 1.00 85.88 83 SER A C 1
ATOM 616 O O . SER A 1 83 ? -8.026 1.249 3.033 1.00 85.88 83 SER A O 1
ATOM 618 N N . LEU A 1 84 ? -7.485 0.471 5.060 1.00 85.00 84 LEU A N 1
ATOM 619 C CA . LEU A 1 84 ? -6.168 -0.047 4.669 1.00 85.00 84 LEU A CA 1
ATOM 620 C C . LEU A 1 84 ? -6.255 -1.253 3.723 1.00 85.00 84 LEU A C 1
ATOM 622 O O . LEU A 1 84 ? -5.423 -1.406 2.826 1.00 85.00 84 LEU A O 1
ATOM 626 N N . ALA A 1 85 ? -7.260 -2.107 3.907 1.00 85.94 85 ALA A N 1
ATOM 627 C CA . ALA A 1 85 ? -7.542 -3.236 3.025 1.00 85.94 85 ALA A CA 1
ATOM 628 C C . ALA A 1 85 ? -8.304 -2.824 1.753 1.00 85.94 85 ALA A C 1
ATOM 630 O O . ALA A 1 85 ? -8.553 -3.669 0.892 1.00 85.94 85 ALA A O 1
ATOM 631 N N . SER A 1 86 ? -8.690 -1.549 1.628 1.00 86.75 86 SER A N 1
ATOM 632 C CA . SER A 1 86 ? -9.508 -1.072 0.520 1.00 86.75 86 SER A CA 1
ATOM 633 C C . SER A 1 86 ? -8.774 -1.260 -0.807 1.00 86.75 86 SER A C 1
ATOM 635 O O . SER A 1 86 ? -7.673 -0.737 -0.984 1.00 86.75 86 SER A O 1
ATOM 637 N N . PRO A 1 87 ? -9.375 -1.946 -1.793 1.00 78.06 87 PRO A N 1
ATOM 638 C CA . PRO A 1 87 ? -8.717 -2.244 -3.061 1.00 78.06 87 PRO A CA 1
ATOM 639 C C . PRO A 1 87 ? -8.294 -0.980 -3.821 1.00 78.06 87 PRO A C 1
ATOM 641 O O . PRO A 1 87 ? -7.347 -1.022 -4.603 1.00 78.06 87 PRO A O 1
ATOM 644 N N . THR A 1 88 ? -8.932 0.163 -3.568 1.00 78.50 88 THR A N 1
ATOM 645 C CA . THR A 1 88 ? -8.606 1.438 -4.214 1.00 78.50 88 THR A CA 1
ATOM 646 C C . THR A 1 88 ? -7.159 1.871 -3.952 1.00 78.50 88 THR A C 1
ATOM 648 O O . THR A 1 88 ? -6.464 2.243 -4.896 1.00 78.50 88 THR A O 1
ATOM 651 N N . THR A 1 89 ? -6.654 1.747 -2.720 1.00 77.12 89 THR A N 1
ATOM 652 C CA . THR A 1 89 ? -5.263 2.123 -2.391 1.00 77.12 89 THR A CA 1
ATOM 653 C C . THR A 1 89 ? -4.258 1.161 -3.032 1.00 77.12 89 THR A C 1
ATOM 655 O O . THR A 1 89 ? -3.241 1.578 -3.588 1.00 77.12 89 THR A O 1
ATOM 658 N N . HIS A 1 90 ? -4.585 -0.133 -3.050 1.00 86.06 90 HIS A N 1
ATOM 659 C CA . HIS A 1 90 ? -3.745 -1.182 -3.635 1.00 86.06 90 HIS A CA 1
ATOM 660 C C . HIS A 1 90 ? -3.680 -1.091 -5.163 1.00 86.06 90 HIS A C 1
ATOM 662 O O . HIS A 1 90 ? -2.621 -1.303 -5.750 1.00 86.06 90 HIS A O 1
ATOM 668 N N . THR A 1 91 ? -4.781 -0.742 -5.833 1.00 88.00 91 THR A N 1
ATOM 669 C CA . THR A 1 91 ? -4.821 -0.663 -7.305 1.00 88.00 91 THR A CA 1
ATOM 670 C C . THR A 1 91 ? -3.888 0.408 -7.870 1.00 88.00 91 THR A C 1
ATOM 672 O O . THR A 1 91 ? -3.211 0.149 -8.868 1.00 88.00 91 THR A O 1
ATOM 675 N N . ALA A 1 92 ? -3.788 1.571 -7.220 1.00 86.81 92 ALA A N 1
ATOM 676 C CA . ALA A 1 92 ? -2.886 2.645 -7.633 1.00 86.81 92 ALA A CA 1
ATOM 677 C C . ALA A 1 92 ? -1.408 2.231 -7.516 1.00 86.81 92 ALA A C 1
ATOM 679 O O . ALA A 1 92 ? -0.625 2.427 -8.449 1.00 86.81 92 ALA A O 1
ATOM 680 N N . LEU A 1 93 ? -1.040 1.582 -6.406 1.00 90.75 93 LEU A N 1
ATOM 681 C CA . LEU A 1 93 ? 0.298 1.028 -6.186 1.00 90.75 93 LEU A CA 1
ATOM 682 C C . LEU A 1 93 ? 0.624 -0.045 -7.236 1.00 90.75 93 LEU A C 1
ATOM 684 O O . LEU A 1 93 ? 1.649 0.019 -7.913 1.00 90.75 93 LEU A O 1
ATOM 688 N N . LEU A 1 94 ? -0.262 -1.022 -7.432 1.00 94.81 94 LEU A N 1
ATOM 689 C CA . LEU A 1 94 ? -0.035 -2.087 -8.412 1.00 94.81 94 LEU A CA 1
ATOM 690 C C . LEU A 1 94 ? 0.085 -1.536 -9.840 1.00 94.81 94 LEU A C 1
ATOM 692 O O . LEU A 1 94 ? 0.867 -2.054 -10.642 1.00 94.81 94 LEU A O 1
ATOM 696 N N . HIS A 1 95 ? -0.646 -0.467 -10.164 1.00 94.88 95 HIS A N 1
ATOM 697 C CA . HIS A 1 95 ? -0.503 0.218 -11.443 1.00 94.88 95 HIS A CA 1
ATOM 698 C C . HIS A 1 95 ? 0.883 0.856 -11.598 1.00 94.88 95 HIS A C 1
ATOM 700 O O . HIS A 1 95 ? 1.520 0.670 -12.641 1.00 94.88 95 HIS A O 1
ATOM 706 N N . SER A 1 96 ? 1.377 1.558 -10.573 1.00 93.00 96 SER A N 1
ATOM 707 C CA . SER A 1 96 ? 2.695 2.201 -10.620 1.00 93.00 96 SER A CA 1
ATOM 708 C C . SER A 1 96 ? 3.823 1.173 -10.758 1.00 93.00 96 SER A C 1
ATOM 710 O O . SER A 1 96 ? 4.695 1.342 -11.617 1.00 93.00 96 SER A O 1
ATOM 712 N N . ILE A 1 97 ? 3.748 0.049 -10.035 1.00 96.69 97 ILE A N 1
ATOM 713 C CA . ILE A 1 97 ? 4.701 -1.062 -10.176 1.00 96.69 97 ILE A CA 1
ATOM 714 C C . ILE A 1 97 ? 4.653 -1.648 -11.588 1.00 96.69 97 ILE A C 1
ATOM 716 O O . ILE A 1 97 ? 5.699 -1.818 -12.208 1.00 96.69 97 ILE A O 1
ATOM 720 N N . ARG A 1 98 ? 3.465 -1.893 -12.152 1.00 96.38 98 ARG A N 1
ATOM 721 C CA . ARG A 1 98 ? 3.340 -2.442 -13.515 1.00 96.38 98 ARG A CA 1
ATOM 722 C C . ARG A 1 98 ? 3.862 -1.484 -14.591 1.00 96.38 98 ARG A C 1
ATOM 724 O O . ARG A 1 98 ? 4.375 -1.910 -15.628 1.00 96.38 98 ARG A O 1
ATOM 731 N N . VAL A 1 99 ? 3.727 -0.171 -14.401 1.00 96.31 99 VAL A N 1
ATOM 732 C CA . VAL A 1 99 ? 4.370 0.823 -15.278 1.00 96.31 99 VAL A CA 1
ATOM 733 C C . VAL A 1 99 ? 5.889 0.727 -15.165 1.00 96.31 99 VAL A C 1
ATOM 735 O O . VAL A 1 99 ? 6.568 0.723 -16.193 1.00 96.31 99 VAL A O 1
ATOM 738 N N . LEU A 1 100 ? 6.413 0.622 -13.945 1.00 96.62 100 LEU A N 1
ATOM 739 C CA . LEU A 1 100 ? 7.847 0.532 -13.704 1.00 96.62 100 LEU A CA 1
ATOM 740 C C . LEU A 1 100 ? 8.444 -0.750 -14.298 1.00 96.62 100 LEU A C 1
ATOM 742 O O . LEU A 1 100 ? 9.452 -0.682 -14.993 1.00 96.62 100 LEU A O 1
ATOM 746 N N . GLU A 1 101 ? 7.774 -1.886 -14.120 1.00 97.38 101 GLU A N 1
ATOM 747 C CA . GLU A 1 101 ? 8.152 -3.179 -14.695 1.00 97.38 101 GLU A CA 1
ATOM 748 C C . GLU A 1 101 ? 8.316 -3.097 -16.216 1.00 97.38 101 GLU A C 1
ATOM 750 O O . GLU A 1 101 ? 9.337 -3.513 -16.756 1.00 97.38 101 GLU A O 1
ATOM 755 N N . ARG A 1 102 ? 7.359 -2.482 -16.921 1.00 97.38 102 ARG A N 1
ATOM 756 C CA . ARG A 1 102 ? 7.443 -2.322 -18.383 1.00 97.38 102 ARG A CA 1
ATOM 757 C C . ARG A 1 102 ? 8.606 -1.433 -18.807 1.00 97.38 102 ARG A C 1
ATOM 759 O O . ARG A 1 102 ? 9.287 -1.748 -19.779 1.00 97.38 102 ARG A O 1
ATOM 766 N N . LYS A 1 103 ? 8.850 -0.338 -18.082 1.00 97.69 103 LYS A N 1
ATOM 767 C CA . LYS A 1 103 ? 9.973 0.568 -18.364 1.00 97.69 103 LYS A CA 1
ATOM 768 C C . LYS A 1 103 ? 11.312 -0.133 -18.141 1.00 97.69 103 LYS A C 1
ATOM 770 O O . LYS A 1 103 ? 12.179 -0.073 -19.005 1.00 97.69 103 LYS A O 1
ATOM 775 N N . MET A 1 104 ? 11.455 -0.844 -17.026 1.00 97.69 104 MET A N 1
ATOM 776 C CA . MET A 1 104 ? 12.671 -1.592 -16.701 1.00 97.69 104 MET A CA 1
ATOM 777 C C . MET A 1 104 ? 12.895 -2.771 -17.648 1.00 97.69 104 MET A C 1
ATOM 779 O O . MET A 1 104 ? 14.022 -2.995 -18.082 1.00 97.69 104 MET A O 1
ATOM 783 N N . GLY A 1 105 ? 11.831 -3.482 -18.027 1.00 96.81 105 GLY A N 1
ATOM 784 C CA . GLY A 1 105 ? 11.885 -4.540 -19.031 1.00 96.81 105 GLY A CA 1
ATOM 785 C C . GLY A 1 105 ? 12.369 -4.012 -20.379 1.00 96.81 105 GLY A C 1
ATOM 786 O O . GLY A 1 105 ? 13.275 -4.593 -20.972 1.00 96.81 105 GLY A O 1
ATOM 787 N N . LEU A 1 106 ? 11.851 -2.861 -20.822 1.00 97.38 106 LEU A N 1
ATOM 788 C CA . LEU A 1 106 ? 12.323 -2.204 -22.040 1.00 97.38 106 LEU A CA 1
ATOM 789 C C . LEU A 1 106 ? 13.815 -1.869 -21.935 1.00 97.38 106 LEU A C 1
ATOM 791 O O . LEU A 1 106 ? 14.589 -2.301 -22.785 1.00 97.38 106 LEU A O 1
ATOM 795 N N . VAL A 1 107 ? 14.243 -1.194 -20.866 1.00 97.88 107 VAL A N 1
ATOM 796 C CA . VAL A 1 107 ? 15.660 -0.848 -20.649 1.00 97.88 107 VAL A CA 1
ATOM 797 C C . VAL A 1 107 ? 16.554 -2.091 -20.683 1.00 97.88 107 VAL A C 1
ATOM 799 O O . VAL A 1 107 ? 17.562 -2.097 -21.385 1.00 97.88 107 VAL A O 1
ATOM 802 N N . LEU A 1 108 ? 16.163 -3.168 -19.997 1.00 97.44 108 LEU A N 1
ATOM 803 C CA . LEU A 1 108 ? 16.912 -4.424 -19.983 1.00 97.44 108 LEU A CA 1
ATOM 804 C C . LEU A 1 108 ? 17.002 -5.052 -21.378 1.00 97.44 108 LEU A C 1
ATOM 806 O O . LEU A 1 108 ? 18.069 -5.520 -21.770 1.00 97.44 108 LEU A O 1
ATOM 810 N N . THR A 1 109 ? 15.903 -5.071 -22.136 1.00 97.88 109 THR A N 1
ATOM 811 C CA . THR A 1 109 ? 15.905 -5.638 -23.494 1.00 97.88 109 THR A CA 1
ATOM 812 C C . THR A 1 109 ? 16.782 -4.836 -24.450 1.00 97.88 109 THR A C 1
ATOM 814 O O . THR A 1 109 ? 17.560 -5.442 -25.187 1.00 97.88 109 THR A O 1
ATOM 817 N N . LEU A 1 110 ? 16.728 -3.501 -24.396 1.00 97.25 110 LEU A N 1
ATOM 818 C CA . LEU A 1 110 ? 17.575 -2.623 -25.206 1.00 97.25 110 LEU A CA 1
ATOM 819 C C . LEU A 1 110 ? 19.048 -2.793 -24.838 1.00 97.25 110 LEU A C 1
ATOM 821 O O . LEU A 1 110 ? 19.880 -2.954 -25.725 1.00 97.25 110 LEU A O 1
ATOM 825 N N . PHE A 1 111 ? 19.361 -2.839 -23.543 1.00 97.75 111 PHE A N 1
ATOM 826 C CA . PHE A 1 111 ? 20.718 -3.085 -23.065 1.00 97.75 111 PHE A CA 1
ATOM 827 C C . PHE A 1 111 ? 21.238 -4.461 -23.503 1.00 97.75 111 PHE A C 1
ATOM 829 O O . PHE A 1 111 ? 22.356 -4.592 -23.998 1.00 97.75 111 PHE A O 1
ATOM 836 N N . LYS A 1 112 ? 20.411 -5.506 -23.387 1.00 98.06 112 LYS A N 1
ATOM 837 C CA . LYS A 1 112 ? 20.784 -6.853 -23.832 1.00 98.06 112 LYS A CA 1
ATOM 838 C C . LYS A 1 112 ? 21.047 -6.880 -25.334 1.00 98.06 112 LYS A C 1
ATOM 840 O O . LYS A 1 112 ? 22.028 -7.482 -25.756 1.00 98.06 112 LYS A O 1
ATOM 845 N N . ALA A 1 113 ? 20.199 -6.227 -26.125 1.00 97.94 113 ALA A N 1
ATOM 846 C CA . ALA A 1 113 ? 20.387 -6.117 -27.565 1.00 97.94 113 ALA A CA 1
ATOM 847 C C . ALA A 1 113 ? 21.663 -5.337 -27.913 1.00 97.94 113 ALA A C 1
ATOM 849 O O . ALA A 1 113 ? 22.422 -5.797 -28.759 1.00 97.94 113 ALA A O 1
ATOM 850 N N . SER A 1 114 ? 21.949 -4.221 -27.230 1.00 97.38 114 SER A N 1
ATOM 851 C CA . SER A 1 114 ? 23.156 -3.427 -27.492 1.00 97.38 114 SER A CA 1
ATOM 852 C C . SER A 1 114 ? 24.436 -4.185 -27.153 1.00 97.38 114 SER A C 1
ATOM 854 O O . SER A 1 114 ? 25.408 -4.114 -27.899 1.00 97.38 114 SER A O 1
ATOM 856 N N . VAL A 1 115 ? 24.437 -4.944 -26.053 1.00 97.31 115 VAL A N 1
ATOM 857 C CA . VAL A 1 115 ? 25.586 -5.775 -25.669 1.00 97.31 115 VAL A CA 1
ATOM 858 C C . VAL A 1 115 ? 25.782 -6.916 -26.661 1.00 97.31 115 VAL A C 1
ATOM 860 O O . VAL A 1 115 ? 26.908 -7.162 -27.077 1.00 97.31 115 VAL A O 1
ATOM 863 N N . TRP A 1 116 ? 24.704 -7.588 -27.073 1.00 97.75 116 TRP A N 1
ATOM 864 C CA . TRP A 1 116 ? 24.788 -8.642 -28.086 1.00 97.75 116 TRP A CA 1
ATOM 865 C C . TRP A 1 116 ? 25.286 -8.115 -29.429 1.00 97.75 116 TRP A C 1
ATOM 867 O O . TRP A 1 116 ? 26.168 -8.731 -30.012 1.00 97.75 116 TRP A O 1
ATOM 877 N N . ALA A 1 117 ? 24.772 -6.973 -29.889 1.00 96.50 117 ALA A N 1
ATOM 878 C CA . ALA A 1 117 ? 25.224 -6.347 -31.128 1.00 96.50 117 ALA A CA 1
ATOM 879 C C . ALA A 1 117 ? 26.731 -6.056 -31.089 1.00 96.50 117 ALA A C 1
ATOM 881 O O . ALA A 1 117 ? 27.449 -6.436 -32.008 1.00 96.50 117 ALA A O 1
ATOM 882 N N . LEU A 1 118 ? 27.221 -5.474 -29.989 1.00 97.00 118 LEU A N 1
ATOM 883 C CA . LEU A 1 118 ? 28.646 -5.202 -29.811 1.00 97.00 118 LEU A CA 1
ATOM 884 C C . LEU A 1 118 ? 29.481 -6.488 -29.735 1.00 97.00 118 LEU A C 1
ATOM 886 O O . LEU A 1 118 ? 30.567 -6.550 -30.299 1.00 97.00 118 LEU A O 1
ATOM 890 N N . LEU A 1 119 ? 29.010 -7.510 -29.019 1.00 97.25 119 LEU A N 1
ATOM 891 C CA . LEU A 1 119 ? 29.749 -8.763 -28.858 1.00 97.25 119 LEU A CA 1
ATOM 892 C C . LEU A 1 119 ? 29.880 -9.506 -30.192 1.00 97.25 119 LEU A C 1
ATOM 894 O O . LEU A 1 119 ? 30.961 -10.003 -30.497 1.00 97.25 119 LEU A O 1
ATOM 898 N N . VAL A 1 120 ? 28.813 -9.526 -30.993 1.00 96.44 120 VAL A N 1
ATOM 899 C CA . VAL A 1 120 ? 28.823 -10.105 -32.343 1.00 96.44 120 VAL A CA 1
ATOM 900 C C . VAL A 1 120 ? 29.769 -9.329 -33.255 1.00 96.44 120 VAL A C 1
ATOM 902 O O . VAL A 1 120 ? 30.637 -9.939 -33.862 1.00 96.44 120 VAL A O 1
ATOM 905 N N . GLU A 1 121 ? 29.705 -7.995 -33.267 1.00 94.19 121 GLU A N 1
ATOM 906 C CA . GLU A 1 121 ? 30.621 -7.167 -34.068 1.00 94.19 121 GLU A CA 1
ATOM 907 C C . GLU A 1 121 ? 32.099 -7.448 -33.740 1.00 94.19 121 GLU A C 1
ATOM 909 O O . GLU A 1 121 ? 32.947 -7.520 -34.631 1.00 94.19 121 GLU A O 1
ATOM 914 N N . ARG A 1 122 ? 32.423 -7.652 -32.456 1.00 94.44 122 ARG A N 1
ATOM 915 C CA . ARG A 1 122 ? 33.784 -8.003 -32.019 1.00 94.44 122 ARG A CA 1
ATOM 916 C C . ARG A 1 122 ? 34.199 -9.407 -32.445 1.00 94.44 122 ARG A C 1
ATOM 918 O O . ARG A 1 122 ? 35.360 -9.593 -32.805 1.00 94.44 122 ARG A O 1
ATOM 925 N N . GLN A 1 123 ? 33.282 -10.368 -32.382 1.00 93.19 123 GLN A N 1
ATOM 926 C CA . GLN A 1 123 ? 33.534 -11.740 -32.808 1.00 93.19 123 GLN A CA 1
ATOM 927 C C . GLN A 1 123 ? 33.770 -11.801 -34.324 1.00 93.19 123 GLN A C 1
ATOM 929 O O . GLN A 1 123 ? 34.783 -12.347 -34.756 1.00 93.19 123 GLN A O 1
ATOM 934 N N . ASP A 1 124 ? 32.916 -11.145 -35.111 1.00 92.31 124 ASP A N 1
ATOM 935 C CA . ASP A 1 124 ? 33.020 -11.087 -36.573 1.00 92.31 124 ASP A CA 1
ATOM 936 C C . ASP A 1 124 ? 34.331 -10.418 -37.023 1.00 92.31 124 ASP A C 1
ATOM 938 O O . ASP A 1 124 ? 35.006 -10.899 -37.935 1.00 92.31 124 ASP A O 1
ATOM 942 N N . ALA A 1 125 ? 34.739 -9.327 -36.361 1.00 90.75 125 ALA A N 1
ATOM 943 C CA . ALA A 1 125 ? 35.999 -8.643 -36.658 1.00 90.75 125 ALA A CA 1
ATOM 944 C C . ALA A 1 125 ? 37.228 -9.523 -36.367 1.00 90.75 125 ALA A C 1
ATOM 946 O O . ALA A 1 125 ? 38.159 -9.567 -37.174 1.00 90.75 125 ALA A O 1
ATOM 947 N N . ALA A 1 126 ? 37.222 -10.247 -35.244 1.00 89.94 126 ALA A N 1
ATOM 948 C CA . ALA A 1 126 ? 38.298 -11.170 -34.891 1.00 89.94 126 ALA A CA 1
ATOM 949 C C . ALA A 1 126 ? 38.380 -12.356 -35.869 1.00 89.94 126 ALA A C 1
ATOM 951 O O . ALA A 1 126 ? 39.474 -12.771 -36.254 1.00 89.94 126 ALA A O 1
ATOM 952 N N . GLU A 1 127 ? 37.235 -12.880 -36.311 1.00 89.12 127 GLU A N 1
ATOM 953 C CA . GLU A 1 127 ? 37.171 -13.944 -37.317 1.00 89.12 127 GLU A CA 1
ATOM 954 C C . GLU A 1 127 ? 37.670 -13.470 -38.688 1.00 89.12 127 GLU A C 1
ATOM 956 O O . GLU A 1 127 ? 38.427 -14.186 -39.345 1.00 89.12 127 GLU A O 1
ATOM 961 N N . ALA A 1 128 ? 37.327 -12.247 -39.102 1.00 86.38 128 ALA A N 1
ATOM 962 C CA . ALA A 1 128 ? 37.829 -11.653 -40.339 1.00 86.38 128 ALA A CA 1
ATOM 963 C C . ALA A 1 128 ? 39.353 -11.434 -40.308 1.00 86.38 128 ALA A C 1
ATOM 965 O O . ALA A 1 128 ? 40.035 -11.714 -41.296 1.00 86.38 128 ALA A O 1
ATOM 966 N N . GLU A 1 129 ? 39.903 -10.983 -39.177 1.00 84.44 129 GLU A N 1
ATOM 967 C CA . GLU A 1 129 ? 41.351 -10.830 -38.990 1.00 84.44 129 GLU A CA 1
ATOM 968 C C . GLU A 1 129 ? 42.070 -12.188 -39.015 1.00 84.44 129 GLU A C 1
ATOM 970 O O . GLU A 1 129 ? 43.081 -12.344 -39.705 1.00 84.44 129 GLU A O 1
ATOM 975 N N . ALA A 1 130 ? 41.514 -13.204 -38.349 1.00 84.25 130 ALA A N 1
ATOM 976 C CA . ALA A 1 130 ? 42.042 -14.566 -38.387 1.00 84.25 130 ALA A CA 1
ATOM 977 C C . ALA A 1 130 ? 41.995 -15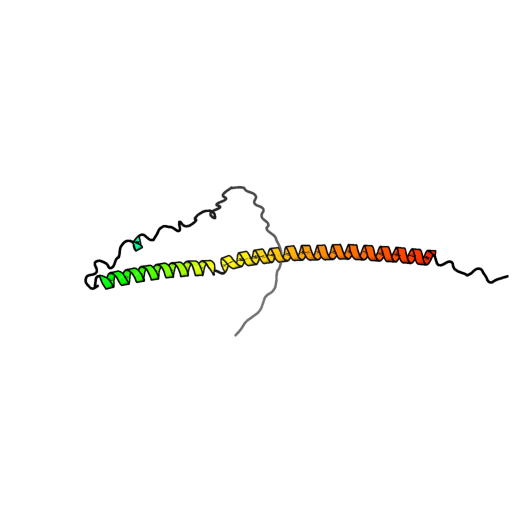.165 -39.805 1.00 84.25 130 ALA A C 1
ATOM 979 O O . ALA A 1 130 ? 42.963 -15.789 -40.246 1.00 84.25 130 ALA A O 1
ATOM 980 N N . ALA A 1 131 ? 40.909 -14.938 -40.550 1.00 83.31 131 ALA A N 1
ATOM 981 C CA . ALA A 1 131 ? 40.782 -15.367 -41.940 1.00 83.31 131 ALA A CA 1
ATOM 982 C C . ALA A 1 131 ? 41.775 -14.640 -42.862 1.00 83.31 131 ALA A C 1
ATOM 984 O O . ALA A 1 131 ? 42.384 -15.272 -43.724 1.00 83.31 131 ALA A O 1
ATOM 985 N N . ALA A 1 132 ? 42.000 -13.338 -42.661 1.00 80.19 132 ALA A N 1
ATOM 986 C CA . ALA A 1 132 ? 42.993 -12.569 -43.409 1.00 80.19 132 ALA A CA 1
ATOM 987 C C . ALA A 1 132 ? 44.432 -13.029 -43.106 1.00 80.19 132 ALA A C 1
ATOM 989 O O . ALA A 1 132 ? 45.243 -13.163 -44.024 1.00 80.19 132 ALA A O 1
ATOM 990 N N . ALA A 1 133 ? 44.747 -13.343 -41.846 1.00 80.81 133 ALA A N 1
ATOM 991 C CA . ALA A 1 133 ? 46.038 -13.915 -41.457 1.00 80.81 133 ALA A CA 1
ATOM 992 C C . ALA A 1 133 ? 46.248 -15.327 -42.044 1.00 80.81 133 ALA A C 1
ATOM 994 O O . ALA A 1 133 ? 47.333 -15.648 -42.542 1.00 80.81 133 ALA A O 1
ATOM 995 N N . ALA A 1 134 ? 45.203 -16.159 -42.060 1.00 79.81 134 ALA A N 1
ATOM 996 C CA . ALA A 1 134 ? 45.231 -17.473 -42.702 1.00 79.81 134 ALA A CA 1
ATOM 997 C C . ALA A 1 134 ? 45.392 -17.370 -44.232 1.00 79.81 134 ALA A C 1
ATOM 999 O O . ALA A 1 134 ? 46.166 -18.119 -44.822 1.00 79.81 134 ALA A O 1
ATOM 1000 N N . ALA A 1 135 ? 44.731 -16.408 -44.880 1.00 76.44 135 ALA A N 1
ATOM 1001 C CA . ALA A 1 135 ? 44.876 -16.166 -46.315 1.00 76.44 135 ALA A CA 1
ATOM 1002 C C . ALA A 1 135 ? 46.268 -15.619 -46.681 1.00 76.44 135 ALA A C 1
ATOM 1004 O O . ALA A 1 135 ? 46.844 -16.030 -47.683 1.00 76.44 135 ALA A O 1
ATOM 1005 N N . SER A 1 136 ? 46.839 -14.739 -45.853 1.00 73.06 136 SER A N 1
ATOM 1006 C CA . SER A 1 136 ? 48.185 -14.179 -46.053 1.00 73.06 136 SER A CA 1
ATOM 1007 C C . SER A 1 136 ? 49.295 -15.232 -45.905 1.00 73.06 136 SER A C 1
ATOM 1009 O O . SER A 1 136 ? 50.313 -15.177 -46.592 1.00 73.06 136 SER A O 1
ATOM 1011 N N . SER A 1 137 ? 49.088 -16.238 -45.049 1.00 68.25 137 SER A N 1
ATOM 1012 C CA . SER A 1 137 ? 50.020 -17.365 -44.882 1.00 68.25 137 SER A CA 1
ATOM 1013 C C . SER A 1 137 ? 49.856 -18.473 -45.935 1.00 68.25 137 SER A C 1
ATOM 1015 O O . SER A 1 137 ? 50.726 -19.338 -46.054 1.00 68.25 137 SER A O 1
ATOM 1017 N N . TYR A 1 138 ? 48.795 -18.432 -46.748 1.00 62.91 138 TYR A N 1
ATOM 1018 C CA . TYR A 1 138 ? 48.587 -19.347 -47.867 1.00 62.91 138 TYR A CA 1
ATOM 1019 C C . TYR A 1 138 ? 49.296 -18.833 -49.134 1.00 62.91 138 TYR A C 1
ATOM 1021 O O . TYR A 1 138 ? 48.704 -18.188 -49.997 1.00 62.91 138 TYR A O 1
ATOM 1029 N N . ILE A 1 139 ? 50.593 -19.133 -49.263 1.00 63.69 139 ILE A N 1
ATOM 1030 C CA . ILE A 1 139 ? 51.327 -19.004 -50.533 1.00 63.69 139 ILE A CA 1
ATOM 1031 C C . ILE A 1 139 ? 50.969 -20.223 -51.401 1.00 63.69 139 ILE A C 1
ATOM 1033 O O . ILE A 1 139 ? 51.278 -21.350 -51.003 1.00 63.69 139 ILE A O 1
ATOM 1037 N N . PRO A 1 140 ? 50.345 -20.064 -52.585 1.00 55.25 140 PRO A N 1
ATOM 1038 C CA . PRO A 1 140 ? 50.034 -21.204 -53.432 1.00 55.25 140 PRO A CA 1
ATOM 1039 C C . PRO A 1 140 ? 51.332 -21.750 -54.038 1.00 55.25 140 PRO A C 1
ATOM 1041 O O . PRO A 1 140 ? 51.981 -21.102 -54.859 1.00 55.25 140 PRO A O 1
ATOM 1044 N N . ALA A 1 141 ? 51.702 -22.973 -53.660 1.00 57.94 141 ALA A N 1
ATOM 1045 C CA . ALA A 1 141 ? 52.786 -23.744 -54.267 1.00 57.94 141 ALA A CA 1
ATOM 1046 C C . ALA A 1 141 ? 52.412 -24.231 -55.687 1.00 57.94 141 ALA A C 1
ATOM 1048 O O . ALA A 1 141 ? 52.418 -25.426 -55.962 1.00 57.94 141 ALA A O 1
ATOM 1049 N N . GLN A 1 142 ? 52.050 -23.315 -56.592 1.00 58.75 142 GLN A N 1
ATOM 1050 C CA . GLN A 1 142 ? 51.662 -23.637 -57.974 1.00 58.75 142 GLN A CA 1
ATOM 1051 C C . GLN A 1 142 ? 52.696 -23.233 -59.037 1.00 58.75 142 GLN A C 1
ATOM 1053 O O . GLN A 1 142 ? 52.383 -23.258 -60.220 1.00 58.75 142 GLN A O 1
ATOM 1058 N N . HIS A 1 143 ? 53.946 -22.925 -58.668 1.00 50.38 143 HIS A N 1
ATOM 1059 C CA . HIS A 1 143 ? 54.992 -22.645 -59.667 1.00 50.38 143 HIS A CA 1
ATOM 1060 C C . HIS A 1 143 ? 56.311 -23.407 -59.459 1.00 50.38 143 HIS A C 1
ATOM 1062 O O . HIS A 1 143 ? 57.379 -22.924 -59.825 1.00 50.38 143 HIS A O 1
ATOM 1068 N N . ALA A 1 144 ? 56.244 -24.618 -58.897 1.00 55.28 144 ALA A N 1
ATOM 1069 C CA . ALA A 1 144 ? 57.373 -25.549 -58.814 1.00 55.28 144 ALA A CA 1
ATOM 1070 C C . ALA A 1 144 ? 57.017 -26.870 -59.511 1.00 55.28 144 ALA A C 1
ATOM 1072 O O . ALA A 1 144 ? 56.861 -27.908 -58.876 1.00 55.28 144 ALA A O 1
ATOM 1073 N N . GLY A 1 145 ? 56.803 -26.816 -60.826 1.00 57.91 145 GLY A N 1
ATOM 1074 C CA . GLY A 1 145 ? 56.450 -28.008 -61.589 1.00 57.91 145 GLY A CA 1
ATOM 1075 C C . GLY A 1 145 ? 56.088 -27.743 -63.040 1.00 57.91 145 GLY A C 1
ATOM 1076 O O . GLY A 1 145 ? 55.016 -28.163 -63.456 1.00 57.91 145 GLY A O 1
ATOM 1077 N N . LEU A 1 146 ? 56.941 -27.053 -63.804 1.00 55.28 146 LEU A N 1
ATOM 1078 C CA . LEU A 1 146 ? 57.021 -27.248 -65.255 1.00 55.28 146 LEU A CA 1
ATOM 1079 C C . LEU A 1 146 ? 58.250 -26.546 -65.850 1.00 55.28 146 LEU A C 1
ATOM 1081 O O . LEU A 1 146 ? 58.380 -25.330 -65.731 1.00 55.28 146 LEU A O 1
ATOM 1085 N N . VAL A 1 147 ? 59.034 -27.368 -66.561 1.00 46.47 147 VAL A N 1
ATOM 1086 C CA . VAL A 1 147 ? 60.193 -27.094 -67.438 1.00 46.47 147 VAL A CA 1
ATOM 1087 C C . VAL A 1 147 ? 61.543 -26.922 -66.746 1.00 46.47 147 VAL A C 1
ATOM 1089 O O . VAL A 1 147 ? 61.756 -25.916 -66.042 1.00 46.47 147 VAL A O 1
#

Organism: NCBI:txid13291

InterPro domains:
  IPR013965 DASH complex subunit Dad3 [PF08656] (56-128)
  IPR013965 DASH complex subunit Dad3 [PTHR28017] (45-134)

Secondary structure (DSSP, 8-state):
-------------------------------S-----TT---GGGSS-TTTT-TTS-HHHHHHHHHHHHHHHHHHHHHHHHHHHT-HHHHHHHHHHHHHHHHHHHHHHHHHHHHHHHHHHHHHHHHHHHHHHHHHHH-----SSS--